Protein AF-A0A3P7P6U9-F1 (afdb_monomer_lite)

pLDDT: mean 91.71, std 8.2, range [56.12, 98.44]

Secondary structure (DSSP, 8-state):
-TTHHHHHGGGG-S--TTHHHHHHHHHHHHHHHHHHHTTTTSTTHHHHHHHHHHHHHHHHHHHHIIIII-

Foldseek 3Di:
DVVVVVVCVCVVDPDNPLVVLLVVLVVLLVVLVVLVVCPVPDPCSVVVSVVSNVSSVVSVVVSCVPPPVD

Structure (mmCIF, N/CA/C/O backbone):
data_AF-A0A3P7P6U9-F1
#
_entry.id   AF-A0A3P7P6U9-F1
#
loop_
_atom_site.group_PDB
_atom_site.id
_atom_site.type_symbol
_atom_site.label_atom_id
_atom_site.label_alt_id
_atom_site.label_comp_id
_atom_site.label_asym_id
_atom_site.label_entity_id
_atom_site.label_seq_id
_atom_site.pdbx_PDB_ins_code
_atom_site.Cartn_x
_atom_site.Cartn_y
_atom_site.Cartn_z
_atom_site.occupancy
_atom_site.B_iso_or_equiv
_atom_site.auth_seq_id
_atom_site.auth_comp_id
_atom_site.auth_asym_id
_atom_site.auth_atom_id
_atom_site.pdbx_PDB_model_num
ATOM 1 N N . MET A 1 1 ? 5.971 -13.147 8.465 1.00 56.12 1 MET A N 1
ATOM 2 C CA . MET A 1 1 ? 7.096 -13.539 7.584 1.00 56.12 1 MET A CA 1
ATOM 3 C C . MET A 1 1 ? 6.759 -13.496 6.090 1.00 56.12 1 MET A C 1
ATOM 5 O O . MET A 1 1 ? 7.678 -13.288 5.315 1.00 56.12 1 MET A O 1
ATOM 9 N N . VAL A 1 2 ? 5.485 -13.587 5.669 1.00 68.31 2 VAL A N 1
ATOM 10 C CA . VAL A 1 2 ? 5.089 -13.561 4.239 1.00 68.31 2 VAL A CA 1
ATOM 11 C C . VAL A 1 2 ? 5.537 -12.293 3.483 1.00 68.31 2 VAL A C 1
ATOM 13 O O . VAL A 1 2 ? 5.900 -12.389 2.321 1.00 68.31 2 VAL A O 1
ATOM 16 N N . GLY A 1 3 ? 5.601 -11.124 4.134 1.00 67.25 3 GLY A N 1
ATOM 17 C CA . GLY A 1 3 ? 6.034 -9.872 3.488 1.00 67.25 3 GLY A CA 1
ATOM 18 C C . GLY A 1 3 ? 7.551 -9.666 3.348 1.00 67.25 3 GLY A C 1
ATOM 19 O O . GLY A 1 3 ? 7.968 -8.784 2.606 1.00 67.25 3 GLY A O 1
ATOM 20 N N . LEU A 1 4 ? 8.392 -10.455 4.032 1.00 75.75 4 LEU A N 1
ATOM 21 C CA . LEU A 1 4 ? 9.854 -10.273 3.984 1.00 75.75 4 LEU A CA 1
ATOM 22 C C . LEU A 1 4 ? 10.446 -10.754 2.657 1.00 75.75 4 LEU A C 1
ATOM 24 O O . LEU A 1 4 ? 11.318 -10.095 2.104 1.00 75.75 4 LEU A O 1
ATOM 28 N N . LEU A 1 5 ? 9.944 -11.874 2.135 1.00 79.94 5 LEU A N 1
ATOM 29 C CA . LEU A 1 5 ? 10.392 -12.439 0.862 1.00 79.94 5 LEU A CA 1
ATOM 30 C C . LEU A 1 5 ? 10.247 -11.441 -0.302 1.00 79.94 5 LEU A C 1
ATOM 32 O O . LEU A 1 5 ? 11.264 -11.132 -0.920 1.00 79.94 5 LEU A O 1
ATOM 36 N N . PRO A 1 6 ? 9.064 -10.851 -0.571 1.00 79.94 6 PRO A N 1
ATOM 37 C CA . PRO A 1 6 ? 8.936 -9.864 -1.640 1.00 79.94 6 PRO A CA 1
ATOM 38 C C . PRO A 1 6 ? 9.754 -8.590 -1.382 1.00 79.94 6 PRO A C 1
ATOM 40 O O . PRO A 1 6 ? 10.268 -8.009 -2.330 1.00 79.94 6 PRO A O 1
ATOM 43 N N . ALA A 1 7 ? 9.957 -8.178 -0.125 1.00 83.56 7 ALA A N 1
ATOM 44 C CA . ALA A 1 7 ? 10.769 -6.997 0.185 1.00 83.56 7 ALA A CA 1
ATOM 45 C C . ALA A 1 7 ? 12.252 -7.168 -0.194 1.00 83.56 7 ALA A C 1
ATOM 47 O O . ALA A 1 7 ? 12.900 -6.198 -0.583 1.00 83.56 7 ALA A O 1
ATOM 48 N N . THR A 1 8 ? 12.795 -8.391 -0.132 1.00 86.69 8 THR A N 1
ATOM 49 C CA . THR A 1 8 ? 14.195 -8.636 -0.527 1.00 86.69 8 THR A CA 1
ATOM 50 C C . THR A 1 8 ? 14.459 -8.399 -2.009 1.00 86.69 8 THR A C 1
ATOM 52 O O . THR A 1 8 ? 15.599 -8.112 -2.367 1.00 86.69 8 THR A O 1
ATOM 55 N N . ALA A 1 9 ? 13.425 -8.447 -2.859 1.00 84.12 9 ALA A N 1
ATOM 56 C CA . ALA A 1 9 ? 13.556 -8.187 -4.290 1.00 84.12 9 ALA A CA 1
ATOM 57 C C . ALA A 1 9 ? 14.149 -6.798 -4.574 1.00 84.12 9 ALA A C 1
ATOM 59 O O . ALA A 1 9 ? 14.879 -6.657 -5.549 1.00 84.12 9 ALA A O 1
ATOM 60 N N . ILE A 1 10 ? 13.924 -5.816 -3.687 1.00 84.50 10 ILE A N 1
ATOM 61 C CA . ILE A 1 10 ? 14.450 -4.446 -3.807 1.00 84.50 10 ILE A CA 1
ATOM 62 C C . ILE A 1 10 ? 15.982 -4.427 -3.910 1.00 84.50 10 ILE A C 1
ATOM 64 O O . ILE A 1 10 ? 16.536 -3.625 -4.657 1.00 84.50 10 ILE A O 1
ATOM 68 N N . PHE A 1 11 ? 16.675 -5.332 -3.213 1.00 87.19 11 PHE A N 1
ATOM 69 C CA . PHE A 1 11 ? 18.142 -5.387 -3.224 1.00 87.19 11 PHE A CA 1
ATOM 70 C C . PHE A 1 11 ? 18.72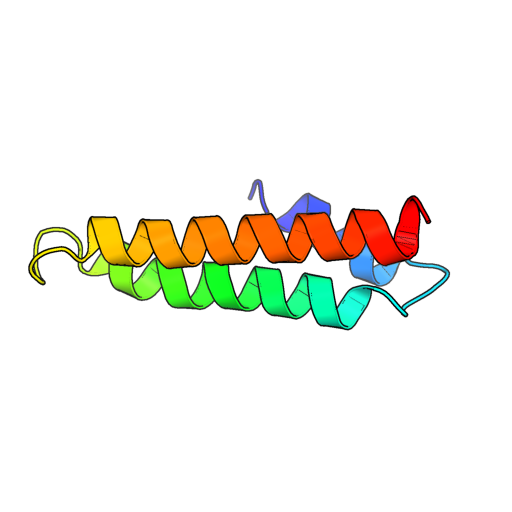7 -5.970 -4.515 1.00 87.19 11 PHE A C 1
ATOM 72 O O . PHE A 1 11 ? 19.919 -5.813 -4.763 1.00 87.19 11 PHE A O 1
ATOM 79 N N . TRP A 1 12 ? 17.905 -6.637 -5.326 1.00 85.88 12 TRP A N 1
ATOM 80 C CA . TRP A 1 12 ? 18.332 -7.355 -6.529 1.00 85.88 12 TRP A CA 1
ATOM 81 C C . TRP A 1 12 ? 17.780 -6.732 -7.819 1.00 85.88 12 TRP A C 1
ATOM 83 O O . TRP A 1 12 ? 17.870 -7.339 -8.885 1.00 85.88 12 TRP A O 1
ATOM 93 N N . MET A 1 13 ? 17.192 -5.535 -7.739 1.00 83.50 13 MET A N 1
ATOM 94 C CA . MET A 1 13 ? 16.641 -4.840 -8.904 1.00 83.50 13 MET A CA 1
ATOM 95 C C . MET A 1 13 ? 17.770 -4.285 -9.778 1.00 83.50 13 MET A C 1
ATOM 97 O O . MET A 1 13 ? 18.625 -3.548 -9.291 1.00 83.50 13 MET A O 1
ATOM 101 N N . MET A 1 14 ? 17.754 -4.612 -11.075 1.00 84.00 14 MET A N 1
ATOM 102 C CA . MET A 1 14 ? 18.689 -4.035 -12.055 1.00 84.00 14 MET A CA 1
ATOM 103 C C . MET A 1 14 ? 18.315 -2.596 -12.440 1.00 84.00 14 MET A C 1
ATOM 105 O O . MET A 1 14 ? 19.200 -1.802 -12.741 1.00 84.00 14 MET A O 1
ATOM 109 N N . ASP A 1 15 ? 17.022 -2.262 -12.392 1.00 84.94 15 ASP A N 1
ATOM 110 C CA . ASP A 1 15 ? 16.501 -0.905 -12.557 1.00 84.94 15 ASP A CA 1
ATOM 111 C C . ASP A 1 15 ? 15.729 -0.482 -11.287 1.00 84.94 15 ASP A C 1
ATOM 113 O O . ASP A 1 15 ? 14.730 -1.120 -10.938 1.00 84.94 15 ASP A O 1
ATOM 117 N N . PRO A 1 16 ? 16.182 0.555 -10.556 1.00 85.75 16 PRO A N 1
ATOM 118 C CA . PRO A 1 16 ? 15.534 1.022 -9.335 1.00 85.75 16 PRO A CA 1
ATOM 119 C C . PRO A 1 16 ? 14.338 1.962 -9.573 1.00 85.75 16 PRO A C 1
ATOM 121 O O . PRO A 1 16 ? 13.727 2.406 -8.600 1.00 85.75 16 PRO A O 1
ATOM 124 N N . SER A 1 17 ? 13.980 2.277 -10.821 1.00 88.81 17 SER A N 1
ATOM 125 C CA . SER A 1 17 ? 12.927 3.245 -11.174 1.00 88.81 17 SER A CA 1
ATOM 126 C C . SER A 1 17 ? 11.583 3.028 -10.444 1.00 88.81 17 SER A C 1
ATOM 128 O O . SER A 1 17 ? 11.002 3.983 -9.921 1.00 88.81 17 SER A O 1
ATOM 130 N N . GLY A 1 18 ? 11.128 1.778 -10.305 1.00 88.00 18 GLY A N 1
ATOM 131 C CA . GLY A 1 18 ? 9.880 1.421 -9.609 1.00 88.00 18 GLY A CA 1
ATOM 132 C C . GLY A 1 18 ? 9.960 1.333 -8.076 1.00 88.00 18 GLY A C 1
ATOM 133 O O . GLY A 1 18 ? 8.933 1.155 -7.411 1.00 88.00 18 GLY A O 1
ATOM 134 N N . GLN A 1 19 ? 11.151 1.467 -7.477 1.00 91.06 19 GLN A N 1
ATOM 135 C CA . GLN A 1 19 ? 11.355 1.261 -6.034 1.00 91.06 19 GLN A CA 1
ATOM 136 C C . GLN A 1 19 ? 10.578 2.255 -5.174 1.00 91.06 19 GLN A C 1
ATOM 138 O O . GLN A 1 19 ? 10.013 1.876 -4.148 1.00 91.06 19 GLN A O 1
ATOM 143 N N . HIS A 1 20 ? 10.526 3.522 -5.587 1.00 92.06 20 HIS A N 1
ATOM 144 C CA . HIS A 1 20 ? 9.846 4.569 -4.825 1.00 92.06 20 HIS A CA 1
ATOM 145 C C . HIS A 1 20 ? 8.340 4.304 -4.704 1.00 92.06 20 HIS A C 1
ATOM 147 O O . HIS A 1 20 ? 7.773 4.447 -3.619 1.00 92.06 20 HIS A O 1
ATOM 153 N N . VAL A 1 21 ? 7.705 3.849 -5.788 1.00 93.12 21 VAL A N 1
ATOM 154 C CA . VAL A 1 21 ? 6.271 3.525 -5.807 1.00 93.12 21 VAL A CA 1
ATOM 155 C C . VAL A 1 21 ? 5.988 2.276 -4.967 1.00 93.12 21 VAL A C 1
ATOM 157 O O . VAL A 1 21 ? 5.042 2.257 -4.177 1.00 93.12 21 VAL A O 1
ATOM 160 N N . ALA A 1 22 ? 6.856 1.262 -5.048 1.00 92.81 22 ALA A N 1
ATOM 161 C CA . ALA A 1 22 ? 6.756 0.071 -4.206 1.00 92.81 22 ALA A CA 1
ATOM 162 C C . ALA A 1 22 ? 6.929 0.393 -2.708 1.00 92.81 22 ALA A C 1
ATOM 164 O O . ALA A 1 22 ? 6.186 -0.129 -1.873 1.00 92.81 22 ALA A O 1
ATOM 165 N N . LEU A 1 23 ? 7.863 1.283 -2.355 1.00 93.50 23 LEU A N 1
ATOM 166 C CA . LEU A 1 23 ? 8.056 1.738 -0.977 1.00 93.50 23 LEU A CA 1
ATOM 167 C C . LEU A 1 23 ? 6.815 2.468 -0.454 1.00 93.50 23 LEU A C 1
ATOM 169 O O . LEU A 1 23 ? 6.388 2.222 0.675 1.00 93.50 23 LEU A O 1
ATOM 173 N N . GLN A 1 24 ? 6.206 3.324 -1.276 1.00 95.44 24 GLN A N 1
ATOM 174 C CA . GLN A 1 24 ? 4.972 4.021 -0.921 1.00 95.44 24 GLN A CA 1
ATOM 175 C C . GLN A 1 24 ? 3.820 3.039 -0.635 1.00 95.44 24 GLN A C 1
ATOM 177 O O . GLN A 1 24 ? 3.092 3.229 0.342 1.00 95.44 24 GLN A O 1
ATOM 182 N N . GLY A 1 25 ? 3.702 1.951 -1.404 1.00 95.50 25 GLY A N 1
ATOM 183 C CA . GLY A 1 25 ? 2.760 0.864 -1.106 1.00 95.50 25 GLY A CA 1
ATOM 184 C C . GLY A 1 25 ? 3.024 0.186 0.238 1.00 95.50 25 GLY A C 1
ATOM 185 O O . GLY A 1 25 ? 2.102 -0.005 1.037 1.00 95.50 25 GLY A O 1
ATOM 186 N N . GLY A 1 26 ? 4.298 -0.059 0.552 1.00 94.12 26 GLY A N 1
ATOM 187 C CA . GLY A 1 26 ? 4.722 -0.551 1.864 1.00 94.12 26 GLY A CA 1
ATOM 188 C C . GLY A 1 26 ? 4.331 0.385 3.015 1.00 94.12 26 GLY A C 1
ATOM 189 O O . GLY A 1 26 ? 3.866 -0.080 4.058 1.00 94.12 26 GLY A O 1
ATOM 190 N N . LEU A 1 27 ? 4.452 1.703 2.823 1.00 96.25 27 LEU A N 1
ATOM 191 C CA . LEU A 1 27 ? 4.045 2.701 3.818 1.00 96.25 27 LEU A CA 1
ATOM 192 C C . LEU A 1 27 ? 2.532 2.703 4.058 1.00 96.25 27 LEU A C 1
ATOM 194 O O . LEU A 1 27 ? 2.111 2.805 5.209 1.00 96.25 27 LEU A O 1
ATOM 198 N N . PHE A 1 28 ? 1.708 2.533 3.019 1.00 97.94 28 PHE A N 1
ATOM 199 C CA . PHE A 1 28 ? 0.260 2.386 3.206 1.00 97.94 28 PHE A CA 1
ATOM 200 C C . PHE A 1 28 ? -0.076 1.190 4.102 1.00 97.94 28 PHE A C 1
ATOM 202 O O . PHE A 1 28 ? -0.879 1.332 5.027 1.00 97.94 28 PHE A O 1
ATOM 209 N N . TYR A 1 29 ? 0.576 0.040 3.903 1.00 96.06 29 TYR A N 1
ATOM 210 C CA . TYR A 1 29 ? 0.391 -1.112 4.789 1.00 96.06 29 TYR A CA 1
ATOM 211 C C . TYR A 1 29 ? 0.883 -0.848 6.215 1.00 96.06 29 TYR A C 1
ATOM 213 O O . TYR A 1 29 ? 0.199 -1.217 7.175 1.00 96.06 29 TYR A O 1
ATOM 221 N N . LEU A 1 30 ? 2.034 -0.185 6.362 1.00 95.81 30 LEU A N 1
ATOM 222 C CA . LEU A 1 30 ? 2.589 0.178 7.665 1.00 95.81 30 LEU A CA 1
ATOM 223 C C . LEU A 1 30 ? 1.630 1.090 8.443 1.00 95.81 30 LEU A C 1
ATOM 225 O O . LEU A 1 30 ? 1.349 0.821 9.605 1.00 95.81 30 LEU A O 1
ATOM 229 N N . PHE A 1 31 ? 1.091 2.139 7.822 1.00 97.2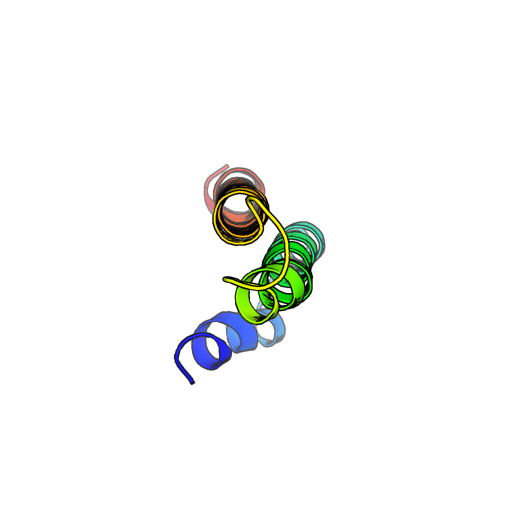5 31 PHE A N 1
ATOM 230 C CA . PHE A 1 31 ? 0.142 3.034 8.491 1.00 97.25 31 PHE A CA 1
ATOM 231 C C . PHE A 1 31 ? -1.216 2.369 8.725 1.00 97.25 31 PHE A C 1
ATOM 233 O O . PHE A 1 31 ? -1.817 2.551 9.786 1.00 97.25 31 PHE A O 1
ATOM 240 N N . GLY A 1 32 ? -1.672 1.532 7.790 1.00 97.06 32 GLY A N 1
ATOM 241 C CA . GLY A 1 32 ? -2.907 0.767 7.936 1.00 97.06 32 GLY A CA 1
ATOM 242 C C . GLY A 1 32 ? -2.925 -0.094 9.201 1.00 97.06 32 GLY A C 1
ATOM 243 O O . GLY A 1 32 ? -3.963 -0.181 9.860 1.00 97.06 32 GLY A O 1
ATOM 244 N N . ILE A 1 33 ? -1.785 -0.675 9.606 1.00 96.88 33 ILE A N 1
ATOM 245 C CA . ILE A 1 33 ? -1.725 -1.540 10.798 1.00 96.88 33 ILE A CA 1
ATOM 246 C C . ILE A 1 33 ? -2.135 -0.815 12.087 1.00 96.88 33 ILE A C 1
ATOM 248 O O . ILE A 1 33 ? -2.630 -1.450 13.019 1.00 96.88 33 ILE A O 1
ATOM 252 N N . ILE A 1 34 ? -1.970 0.511 12.138 1.00 97.69 34 ILE A N 1
ATOM 253 C CA . ILE A 1 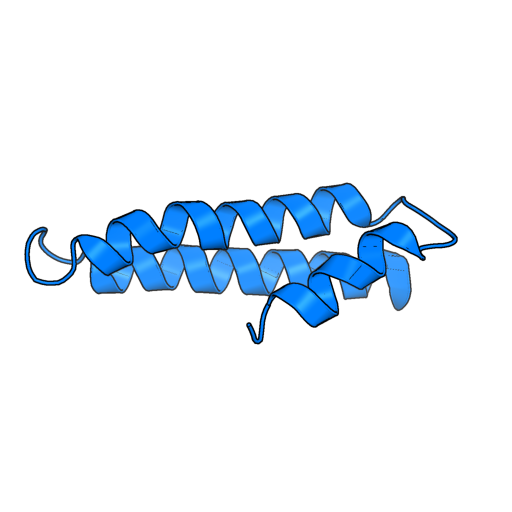34 ? -2.383 1.328 13.281 1.00 97.69 34 ILE A CA 1
ATOM 254 C C . ILE A 1 34 ? -3.908 1.252 13.416 1.00 97.69 34 ILE A C 1
ATOM 256 O O . ILE A 1 34 ? -4.413 0.927 14.488 1.00 97.69 34 ILE A O 1
ATOM 260 N N . PHE A 1 35 ? -4.644 1.450 12.317 1.00 97.69 35 PHE A N 1
ATOM 261 C CA . PHE A 1 35 ? -6.107 1.343 12.288 1.00 97.69 35 PHE A CA 1
ATOM 262 C C . PHE A 1 35 ? -6.590 -0.084 12.519 1.00 97.69 35 PHE A C 1
ATOM 264 O O . PHE A 1 35 ? -7.534 -0.281 13.279 1.00 97.69 35 PHE A O 1
ATOM 271 N N . PHE A 1 36 ? -5.884 -1.080 11.981 1.00 97.38 36 PHE A N 1
ATOM 272 C CA . PHE A 1 36 ? -6.161 -2.482 12.292 1.00 97.38 36 PHE A CA 1
ATOM 273 C C . PHE A 1 36 ? -6.061 -2.763 13.798 1.00 97.38 36 PHE A C 1
ATOM 275 O O . PHE A 1 36 ? -6.917 -3.418 14.383 1.00 97.38 36 PHE A O 1
ATOM 282 N N . LYS A 1 37 ? -5.038 -2.224 14.474 1.00 97.62 37 LYS A N 1
ATOM 283 C CA . LYS A 1 37 ? -4.861 -2.407 15.924 1.00 97.62 37 LYS A CA 1
ATOM 284 C C . LYS A 1 37 ? -5.888 -1.634 16.761 1.00 97.62 37 LYS A C 1
ATOM 286 O O . LYS A 1 37 ? -6.104 -1.970 17.930 1.00 97.62 37 LYS A O 1
ATOM 291 N N . MET A 1 38 ? -6.483 -0.593 16.188 1.00 97.50 38 MET A N 1
ATOM 292 C CA . MET A 1 38 ? -7.567 0.190 16.783 1.00 97.50 38 MET A CA 1
ATOM 293 C C . MET A 1 38 ? -8.955 -0.391 16.483 1.00 97.50 38 MET A C 1
ATOM 295 O O . MET A 1 38 ? -9.950 0.191 16.917 1.00 97.50 38 MET A O 1
ATOM 299 N N . ASP A 1 39 ? -9.037 -1.528 15.787 1.00 95.50 39 ASP A N 1
ATOM 300 C CA . ASP A 1 39 ? -10.301 -2.207 15.531 1.00 95.50 39 ASP A CA 1
ATOM 301 C C . ASP A 1 39 ? -11.030 -2.559 16.837 1.00 95.50 39 ASP A C 1
ATOM 303 O O . ASP A 1 39 ? -10.419 -2.933 17.843 1.00 95.50 39 ASP A O 1
ATOM 307 N N . GLY A 1 40 ? -12.341 -2.327 16.849 1.00 93.69 40 GLY A N 1
ATOM 308 C CA . GLY A 1 40 ? -13.183 -2.390 18.047 1.00 93.69 40 GLY A CA 1
ATOM 309 C C . GLY A 1 40 ? -12.978 -1.262 19.073 1.00 93.69 40 GLY A C 1
ATOM 310 O O . GLY A 1 40 ? -13.709 -1.227 20.060 1.00 93.69 40 GLY A O 1
ATOM 311 N N . ARG A 1 41 ? -12.029 -0.330 18.871 1.00 96.19 41 ARG A N 1
ATOM 312 C CA . ARG A 1 41 ? -11.820 0.847 19.746 1.00 96.19 41 ARG A CA 1
ATOM 313 C C . ARG A 1 41 ? -12.317 2.149 19.131 1.00 96.19 41 ARG A C 1
ATOM 315 O O . ARG A 1 41 ? -12.969 2.931 19.814 1.00 96.19 41 ARG A O 1
ATOM 322 N N . ILE A 1 42 ? -11.991 2.392 17.862 1.00 95.31 42 ILE A N 1
ATOM 323 C CA . ILE A 1 42 ? -12.448 3.572 17.117 1.00 95.31 42 ILE A CA 1
ATOM 324 C C . ILE A 1 42 ? -13.559 3.131 16.155 1.00 95.31 42 ILE A C 1
ATOM 326 O O . ILE A 1 42 ? -13.368 2.143 15.437 1.00 95.31 42 ILE A O 1
ATOM 330 N N . PRO A 1 43 ? -14.707 3.835 16.098 1.00 95.56 43 PRO A N 1
ATOM 331 C CA . PRO A 1 43 ? -15.742 3.547 15.110 1.00 95.56 43 PRO A CA 1
ATOM 332 C C . PRO A 1 43 ? -15.157 3.524 13.691 1.00 95.56 43 PRO A C 1
ATOM 334 O O . PRO A 1 43 ? -14.426 4.433 13.309 1.00 95.56 43 PRO A O 1
ATOM 337 N N . LEU A 1 44 ? -15.478 2.485 12.913 1.00 96.25 44 LEU A N 1
ATOM 338 C CA . LEU A 1 44 ? -15.013 2.288 11.528 1.00 96.25 44 LEU A CA 1
ATOM 339 C C . LEU A 1 44 ? -13.497 2.092 11.336 1.00 96.25 44 LEU A C 1
ATOM 341 O O . LEU A 1 44 ? -13.034 2.108 10.196 1.00 96.25 44 LEU A O 1
ATOM 345 N N . ALA A 1 45 ? -12.715 1.837 12.390 1.00 97.56 45 ALA A N 1
ATOM 346 C CA . ALA A 1 45 ? -11.275 1.592 12.253 1.00 97.56 45 ALA A CA 1
ATOM 347 C C . ALA A 1 45 ? -10.939 0.473 11.247 1.00 97.56 45 ALA A C 1
ATOM 349 O O . ALA A 1 45 ? -10.014 0.624 10.452 1.00 97.56 45 ALA A O 1
ATOM 350 N N . HIS A 1 46 ? -11.736 -0.600 11.209 1.00 97.88 46 HIS A N 1
ATOM 351 C CA . HIS A 1 46 ? -11.577 -1.684 10.236 1.00 97.8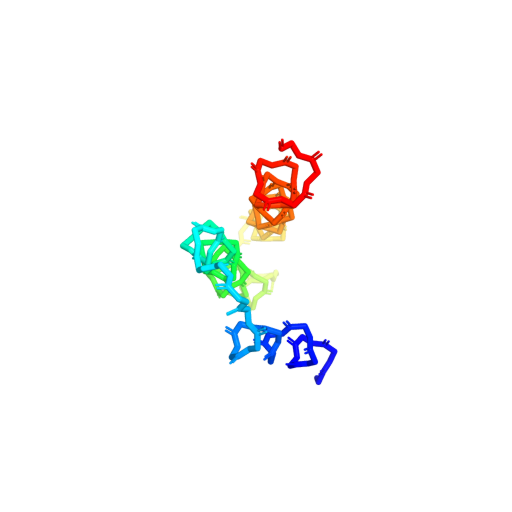8 46 HIS A CA 1
ATOM 352 C C . HIS A 1 46 ? -11.810 -1.236 8.785 1.00 97.88 46 HIS A C 1
ATOM 354 O O . HIS A 1 46 ? -11.069 -1.610 7.879 1.00 97.88 46 HIS A O 1
ATOM 360 N N . ALA A 1 47 ? -12.822 -0.394 8.552 1.00 98.00 47 ALA A N 1
ATOM 361 C CA . ALA A 1 47 ? -13.104 0.142 7.222 1.00 98.00 47 ALA A CA 1
ATOM 362 C C . ALA A 1 47 ? -11.982 1.085 6.763 1.00 98.00 47 ALA A C 1
ATOM 364 O O . ALA A 1 47 ? -11.522 0.992 5.627 1.00 98.00 47 ALA A O 1
ATOM 365 N N . ILE A 1 48 ? -11.478 1.935 7.667 1.00 97.88 48 ILE A N 1
ATOM 366 C CA . ILE A 1 48 ? -10.322 2.797 7.391 1.00 97.88 48 ILE A CA 1
ATOM 367 C C . ILE A 1 48 ? -9.095 1.938 7.065 1.00 97.88 48 ILE A C 1
ATOM 369 O O . ILE A 1 48 ? -8.415 2.201 6.075 1.00 97.88 48 ILE A O 1
ATOM 373 N N . TRP A 1 49 ? -8.836 0.881 7.840 1.00 98.44 49 TRP A N 1
ATOM 374 C CA . TRP A 1 49 ? -7.759 -0.068 7.555 1.00 98.44 49 TRP A CA 1
ATOM 375 C C . TRP A 1 49 ? -7.859 -0.654 6.140 1.00 98.44 49 TRP A C 1
ATOM 377 O O . TRP A 1 49 ? -6.858 -0.668 5.421 1.00 98.44 49 TRP A O 1
ATOM 387 N N . HIS A 1 50 ? -9.052 -1.055 5.695 1.00 98.31 50 HIS A N 1
ATOM 388 C CA . HIS A 1 50 ? -9.248 -1.539 4.327 1.00 98.31 50 HIS A CA 1
ATOM 389 C C . HIS A 1 50 ? -8.907 -0.495 3.257 1.00 98.31 50 HIS A C 1
ATOM 391 O O . HIS A 1 50 ? -8.319 -0.862 2.241 1.00 98.31 50 HIS A O 1
ATOM 397 N N . CYS A 1 51 ? -9.190 0.793 3.478 1.00 98.25 51 CYS A N 1
ATOM 398 C CA . CYS A 1 51 ? -8.784 1.856 2.550 1.00 98.25 51 CYS A CA 1
ATOM 399 C C . CYS A 1 51 ? -7.254 1.940 2.403 1.00 98.25 51 CYS A C 1
ATOM 401 O O . CYS A 1 51 ? -6.747 2.102 1.290 1.00 98.25 51 CYS A O 1
ATOM 403 N N . PHE A 1 52 ? -6.509 1.782 3.504 1.00 98.25 52 PHE A N 1
ATOM 404 C CA . PHE A 1 52 ? -5.044 1.712 3.466 1.00 98.25 52 PHE A CA 1
ATOM 405 C C . PHE A 1 52 ? -4.557 0.465 2.724 1.00 98.25 52 PHE A C 1
ATOM 407 O O . PHE A 1 52 ? -3.683 0.571 1.867 1.00 98.25 52 PHE A O 1
ATOM 414 N N . VAL A 1 53 ? -5.146 -0.703 3.001 1.00 98.06 53 VAL A N 1
ATOM 415 C CA . VAL A 1 53 ? -4.798 -1.962 2.319 1.00 98.06 53 VAL A CA 1
ATOM 416 C C . VAL A 1 53 ? -5.047 -1.863 0.812 1.00 98.06 53 VAL A C 1
ATOM 418 O O . VAL A 1 53 ? -4.174 -2.228 0.029 1.00 98.06 53 VAL A O 1
ATOM 421 N N . ALA A 1 54 ? -6.196 -1.323 0.398 1.00 98.44 54 ALA A N 1
ATOM 422 C CA . ALA A 1 54 ? -6.531 -1.130 -1.011 1.00 98.44 54 ALA A CA 1
ATOM 423 C C . ALA A 1 54 ? -5.566 -0.153 -1.701 1.00 98.44 54 ALA A C 1
ATOM 425 O O . ALA A 1 54 ? -5.106 -0.425 -2.807 1.00 98.44 54 ALA A O 1
ATOM 426 N N . SER A 1 55 ? -5.201 0.945 -1.031 1.00 98.25 55 SER A N 1
ATOM 427 C CA . SER A 1 55 ? -4.234 1.924 -1.555 1.00 98.25 55 SER A CA 1
ATOM 428 C C . SER A 1 55 ? -2.824 1.333 -1.680 1.00 98.25 55 SER A C 1
ATOM 430 O O . SER A 1 55 ? -2.140 1.554 -2.682 1.00 98.25 55 SER A O 1
ATOM 432 N N . GLY A 1 56 ? -2.398 0.531 -0.699 1.00 97.62 56 GLY A N 1
ATOM 433 C CA . GLY A 1 56 ? -1.144 -0.222 -0.756 1.00 97.62 56 GLY A CA 1
ATOM 434 C C . GLY A 1 56 ? -1.126 -1.216 -1.919 1.00 97.62 56 GLY A C 1
ATOM 435 O O . GLY A 1 56 ? -0.192 -1.224 -2.715 1.00 97.62 56 GLY A O 1
ATOM 436 N N . ALA A 1 57 ? -2.189 -2.004 -2.087 1.00 97.19 57 ALA A N 1
ATOM 437 C CA . ALA A 1 57 ? -2.308 -2.946 -3.200 1.00 97.19 57 ALA A CA 1
ATOM 438 C C . ALA A 1 57 ? -2.304 -2.238 -4.564 1.00 97.19 57 ALA A C 1
ATOM 440 O O . ALA A 1 57 ? -1.596 -2.664 -5.476 1.00 97.19 57 ALA A O 1
ATOM 441 N N . TYR A 1 58 ? -3.040 -1.131 -4.686 1.00 98.06 58 TYR A N 1
ATOM 442 C CA . TYR A 1 58 ? -3.095 -0.333 -5.907 1.00 98.06 58 TYR A CA 1
ATOM 443 C C . TYR A 1 58 ? -1.727 0.246 -6.286 1.00 98.06 58 TYR A C 1
ATOM 445 O O . TYR A 1 58 ? -1.302 0.130 -7.430 1.00 98.06 58 TYR A O 1
ATOM 453 N N . THR A 1 59 ? -0.996 0.819 -5.330 1.00 97.19 59 THR A N 1
ATOM 454 C CA . THR A 1 59 ? 0.347 1.364 -5.600 1.00 97.19 59 THR A CA 1
ATOM 455 C C . THR A 1 59 ? 1.352 0.281 -5.985 1.00 97.19 59 THR A C 1
ATOM 457 O O . THR A 1 59 ? 2.142 0.493 -6.902 1.00 97.19 59 THR A O 1
ATOM 460 N N . HIS A 1 60 ? 1.292 -0.906 -5.377 1.00 94.88 60 HIS A N 1
ATOM 461 C CA . HIS A 1 60 ? 2.101 -2.040 -5.836 1.00 94.88 60 HIS A CA 1
ATOM 462 C C . HIS A 1 60 ? 1.731 -2.498 -7.249 1.00 94.88 60 HIS A C 1
ATOM 464 O O . HIS A 1 60 ? 2.626 -2.814 -8.029 1.00 94.88 60 HIS A O 1
ATOM 470 N N . PHE A 1 61 ? 0.442 -2.507 -7.594 1.00 95.44 61 PHE A N 1
ATOM 471 C CA . PHE A 1 61 ? -0.001 -2.799 -8.955 1.00 95.44 61 PHE A CA 1
ATOM 472 C C . PHE A 1 61 ? 0.560 -1.780 -9.957 1.00 95.44 61 PHE A C 1
ATOM 474 O O . PHE A 1 61 ? 1.167 -2.186 -10.942 1.00 95.44 61 PHE A O 1
ATOM 481 N N . VAL A 1 62 ? 0.458 -0.478 -9.666 1.00 95.88 62 VAL A N 1
ATOM 482 C CA . VAL A 1 62 ? 1.022 0.594 -10.509 1.00 95.88 62 VAL A CA 1
ATOM 483 C C . VAL A 1 62 ? 2.537 0.444 -10.675 1.00 95.88 62 VAL A C 1
ATOM 485 O O . VAL A 1 62 ? 3.052 0.615 -11.775 1.00 95.88 62 VAL A O 1
ATOM 488 N N . ALA A 1 63 ? 3.261 0.075 -9.614 1.00 93.69 63 ALA A N 1
ATOM 489 C CA . ALA A 1 63 ? 4.702 -0.159 -9.704 1.00 93.69 63 ALA A CA 1
ATOM 490 C C . ALA A 1 63 ? 5.050 -1.275 -10.708 1.00 93.69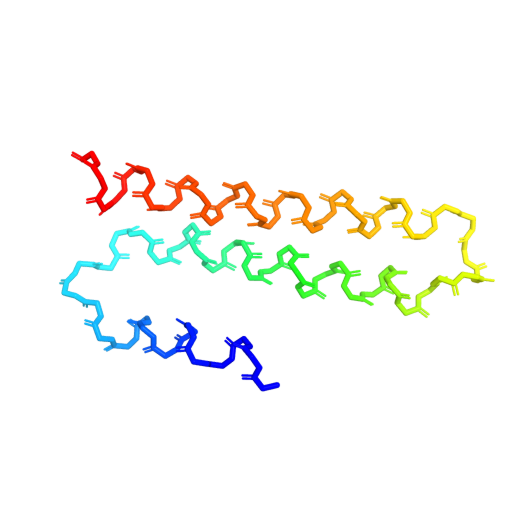 63 ALA A C 1
ATOM 492 O O . ALA A 1 63 ? 6.042 -1.175 -11.423 1.00 93.69 63 ALA A O 1
ATOM 493 N N . ILE A 1 64 ? 4.237 -2.330 -10.779 1.00 92.81 64 ILE A N 1
ATOM 494 C CA . ILE A 1 64 ? 4.438 -3.427 -11.732 1.00 92.81 64 ILE A CA 1
ATOM 495 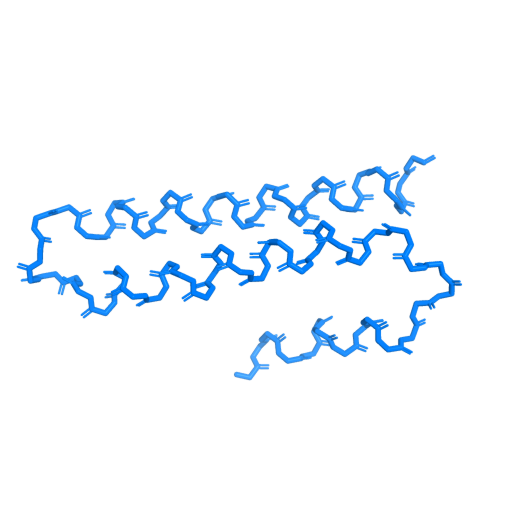C C . ILE A 1 64 ? 4.020 -3.001 -13.142 1.00 92.81 64 ILE A C 1
ATOM 497 O O . ILE A 1 64 ? 4.766 -3.203 -14.097 1.00 92.81 64 ILE A O 1
ATOM 501 N N . ASP A 1 65 ? 2.847 -2.393 -13.273 1.00 95.12 65 ASP A N 1
ATOM 502 C CA . ASP A 1 65 ? 2.291 -1.977 -14.558 1.00 95.12 65 ASP A CA 1
ATOM 503 C C . ASP A 1 65 ? 3.215 -0.994 -15.293 1.00 95.12 65 ASP A C 1
ATOM 505 O O . ASP A 1 65 ? 3.538 -1.201 -16.459 1.00 95.12 65 ASP A O 1
ATOM 509 N N . THR A 1 66 ? 3.720 0.024 -14.590 1.00 93.69 66 THR A N 1
ATOM 510 C CA . THR A 1 66 ? 4.520 1.104 -15.188 1.00 93.69 66 THR A CA 1
ATOM 511 C C . THR A 1 66 ? 6.010 0.784 -15.343 1.00 93.69 66 THR A C 1
ATOM 513 O O . THR A 1 66 ? 6.637 1.359 -16.223 1.00 93.69 66 THR A O 1
ATOM 516 N N . TYR A 1 67 ? 6.599 -0.069 -14.492 1.00 90.44 67 TYR A N 1
ATOM 517 C CA . TYR A 1 67 ? 8.062 -0.277 -14.471 1.00 90.44 67 TYR A CA 1
ATOM 518 C C . TYR A 1 67 ? 8.513 -1.704 -14.807 1.00 90.44 67 TYR A C 1
ATOM 520 O O . TYR A 1 67 ? 9.714 -1.958 -14.882 1.00 90.44 67 TYR A O 1
ATOM 528 N N . LEU A 1 68 ? 7.587 -2.654 -14.958 1.00 87.88 68 LEU A N 1
ATOM 529 C CA . LEU A 1 68 ? 7.907 -4.038 -15.329 1.00 87.88 68 LEU A CA 1
ATOM 530 C C . LEU A 1 68 ? 7.180 -4.505 -16.591 1.00 87.88 68 LEU A C 1
ATOM 532 O O . LEU A 1 68 ? 7.757 -5.276 -17.355 1.00 87.88 68 LEU A O 1
ATOM 536 N N . LEU A 1 69 ? 5.916 -4.115 -16.774 1.00 90.19 69 LEU A N 1
ATOM 537 C CA . LEU A 1 69 ? 5.102 -4.571 -17.906 1.00 90.19 69 LEU A CA 1
ATOM 538 C C . LEU A 1 69 ? 5.124 -3.613 -19.099 1.00 90.19 69 LEU A C 1
ATOM 540 O O . LEU A 1 69 ? 5.064 -4.082 -20.236 1.00 90.19 69 LEU A O 1
ATOM 544 N N . THR A 1 70 ? 5.185 -2.310 -18.830 1.00 80.62 70 THR A N 1
ATOM 545 C CA . THR A 1 70 ? 5.241 -1.240 -19.838 1.00 80.62 70 THR A CA 1
ATOM 546 C C . THR A 1 70 ? 6.673 -0.768 -20.028 1.00 80.62 70 THR A C 1
ATOM 548 O O . THR A 1 70 ? 7.052 -0.529 -21.197 1.00 80.62 70 THR A O 1
#

Organism: Dibothriocephalus latus (NCBI:txid60516)

Radius of gyration: 13.94 Å; chains: 1; bounding box: 34×18×40 Å

Sequence (70 aa):
MVGLLPATAIFWMMDPSGQHVALQGGLFYLFGIIFFKMDGRIPLAHAIWHCFVASGAYTHFVAIDTYLLT